Protein AF-A0A3P7KYY2-F1 (afdb_monomer_lite)

Secondary structure (DSSP, 8-state):
-----------------------------TTSTTSSTTTTTT--HHHIIIIIHHHHHHTT-S-HHHHHTTT-S---EEEEEEEE-TTS-EEEEEEEEETTTTEEEEEE-

Radius of gyration: 19.93 Å; chains: 1; bounding box: 47×39×44 Å

Structure (mmCIF, N/CA/C/O backbone):
data_AF-A0A3P7KYY2-F1
#
_entry.id   AF-A0A3P7KYY2-F1
#
loop_
_atom_site.group_PDB
_atom_site.id
_atom_site.type_symbol
_atom_site.label_atom_id
_atom_site.label_alt_id
_atom_site.label_comp_id
_atom_site.label_asym_id
_atom_site.label_entity_id
_atom_site.label_seq_id
_atom_site.pdbx_PDB_ins_code
_atom_site.Cartn_x
_atom_site.Cartn_y
_atom_site.Cartn_z
_atom_site.occupancy
_atom_site.B_iso_or_equiv
_atom_site.auth_seq_id
_atom_site.auth_comp_id
_atom_site.auth_asym_id
_atom_site.auth_atom_id
_atom_site.pdbx_PDB_model_num
ATOM 1 N N . MET A 1 1 ? 8.609 7.993 -1.428 1.00 60.06 1 MET A N 1
ATOM 2 C CA . MET A 1 1 ? 7.295 8.611 -1.709 1.00 60.06 1 MET A CA 1
ATOM 3 C C . MET A 1 1 ? 6.232 7.842 -0.930 1.00 60.06 1 MET A C 1
ATOM 5 O O . MET A 1 1 ? 5.624 6.936 -1.465 1.00 60.06 1 MET A O 1
ATOM 9 N N . CYS A 1 2 ? 6.066 8.190 0.342 1.00 64.19 2 CYS A N 1
ATOM 10 C CA . CYS A 1 2 ? 4.912 7.901 1.197 1.00 64.19 2 CYS A CA 1
ATOM 11 C C . CYS A 1 2 ? 4.796 9.191 2.020 1.00 64.19 2 CYS A C 1
ATOM 13 O O . CYS A 1 2 ? 5.775 9.569 2.667 1.00 64.19 2 CYS A O 1
ATOM 15 N N . ARG A 1 3 ? 3.731 9.984 1.865 1.00 56.34 3 ARG A N 1
ATOM 16 C CA . ARG A 1 3 ? 3.620 11.248 2.613 1.00 56.34 3 ARG A CA 1
ATOM 17 C C . ARG A 1 3 ? 3.079 10.909 4.000 1.00 56.34 3 ARG A C 1
ATOM 19 O O . ARG A 1 3 ? 1.904 10.595 4.124 1.00 56.34 3 ARG A O 1
ATOM 26 N N . ASN A 1 4 ? 3.934 10.969 5.018 1.00 47.09 4 ASN A N 1
ATOM 27 C CA . ASN A 1 4 ? 3.496 10.921 6.411 1.00 47.09 4 ASN A CA 1
ATOM 28 C C . ASN A 1 4 ? 2.976 12.308 6.789 1.00 47.09 4 ASN A C 1
ATOM 30 O O . ASN A 1 4 ? 3.752 13.260 6.878 1.00 47.09 4 ASN A O 1
ATOM 34 N N . GLU A 1 5 ? 1.670 12.442 6.994 1.00 45.69 5 GLU A N 1
ATOM 35 C CA . GLU A 1 5 ? 1.098 13.644 7.600 1.00 45.69 5 GLU A CA 1
ATOM 36 C C . GLU A 1 5 ? 1.282 13.576 9.124 1.00 45.69 5 GLU A C 1
ATOM 38 O O . GLU A 1 5 ? 0.360 13.261 9.870 1.00 45.69 5 GLU A O 1
ATOM 43 N N . THR A 1 6 ? 2.492 13.857 9.617 1.00 40.25 6 THR A N 1
ATOM 44 C CA . THR A 1 6 ? 2.686 14.203 11.033 1.00 40.25 6 THR A CA 1
ATOM 45 C C . THR A 1 6 ? 2.389 15.693 11.209 1.00 40.25 6 THR A C 1
ATOM 47 O O . THR A 1 6 ? 3.047 16.556 10.631 1.00 40.25 6 THR A O 1
ATOM 50 N N . THR A 1 7 ? 1.355 15.993 11.992 1.00 48.94 7 THR A N 1
ATOM 51 C CA . THR A 1 7 ? 0.768 17.320 12.230 1.00 48.94 7 THR A CA 1
ATOM 52 C C . THR A 1 7 ? 1.772 18.428 12.563 1.00 48.94 7 THR A C 1
ATOM 54 O O . THR A 1 7 ? 2.484 18.355 13.566 1.00 48.94 7 THR A O 1
ATOM 57 N N . LYS A 1 8 ? 1.685 19.542 11.826 1.00 31.56 8 LYS A N 1
ATOM 58 C CA . LYS A 1 8 ? 1.936 20.887 12.358 1.00 31.56 8 LYS A CA 1
ATOM 59 C C . LYS A 1 8 ? 0.850 21.824 11.827 1.00 31.56 8 LYS A C 1
ATOM 61 O O . LYS A 1 8 ? 0.803 22.109 10.636 1.00 31.56 8 LYS A O 1
ATOM 66 N N . SER A 1 9 ? -0.028 22.274 12.724 1.00 51.44 9 SER A N 1
ATOM 67 C CA . SER A 1 9 ? -0.894 23.432 12.491 1.00 51.44 9 SER A CA 1
ATOM 68 C C . SER A 1 9 ? -0.010 24.620 12.116 1.00 51.44 9 SER A C 1
ATOM 70 O O . SER A 1 9 ? 0.855 25.019 12.899 1.00 51.44 9 SER A O 1
ATOM 72 N N . SER A 1 10 ? -0.151 25.117 10.889 1.00 36.09 10 SER A N 1
ATOM 73 C CA . SER A 1 10 ? 0.455 26.353 10.392 1.00 36.09 10 SER A CA 1
ATOM 74 C C . SER A 1 10 ? -0.272 26.756 9.107 1.00 36.09 10 SER A C 1
ATOM 76 O O . SER A 1 10 ? 0.005 26.215 8.046 1.00 36.09 10 SER A O 1
ATOM 78 N N . ASN A 1 11 ? -1.212 27.687 9.270 1.00 36.00 11 ASN A N 1
ATOM 79 C CA . ASN A 1 11 ? -1.828 28.575 8.281 1.00 36.00 11 ASN A CA 1
ATOM 80 C C . ASN A 1 11 ? -2.224 27.967 6.927 1.00 36.00 11 ASN A C 1
ATOM 82 O O . ASN A 1 11 ? -1.415 27.858 6.005 1.00 36.00 11 ASN A O 1
ATOM 86 N N . ASP A 1 12 ? -3.526 27.700 6.805 1.00 38.66 12 ASP A N 1
ATOM 87 C CA . ASP A 1 12 ? -4.228 27.445 5.552 1.00 38.66 12 ASP A CA 1
ATOM 88 C C . ASP A 1 12 ? -3.850 28.477 4.483 1.00 38.66 12 ASP A C 1
ATOM 90 O O . ASP A 1 12 ? -4.264 29.636 4.513 1.00 38.66 12 ASP A O 1
ATOM 94 N N . THR A 1 13 ? -3.076 28.032 3.498 1.00 34.56 13 THR A N 1
ATOM 95 C CA . THR A 1 13 ? -3.134 28.600 2.155 1.00 34.56 13 THR A CA 1
ATOM 96 C C . THR A 1 13 ? -3.868 27.577 1.310 1.00 34.56 13 THR A C 1
ATOM 98 O O . THR A 1 13 ? -3.284 26.604 0.838 1.00 34.56 13 THR A O 1
ATOM 101 N N . SER A 1 14 ? -5.181 27.770 1.191 1.00 34.56 14 SER A N 1
ATOM 102 C CA . SER A 1 14 ? -6.039 27.019 0.285 1.00 34.56 14 SER A CA 1
ATOM 103 C C . SER A 1 14 ? -5.512 27.158 -1.139 1.00 34.56 14 SER A C 1
ATOM 105 O O . SER A 1 14 ? -5.730 28.178 -1.795 1.00 34.56 14 SER A O 1
ATOM 107 N N . THR A 1 15 ? -4.827 26.133 -1.638 1.00 34.09 15 THR A N 1
ATOM 108 C CA . THR A 1 15 ? -4.561 26.004 -3.069 1.00 34.09 15 THR A CA 1
ATOM 109 C C . THR A 1 15 ? -5.875 25.602 -3.731 1.00 34.09 15 THR A C 1
ATOM 111 O O . THR A 1 15 ? -6.251 24.431 -3.762 1.00 34.09 15 THR A O 1
ATOM 114 N N . SER A 1 16 ? -6.620 26.602 -4.193 1.00 32.88 16 SER A N 1
ATOM 115 C CA . SER A 1 16 ? -7.761 26.406 -5.078 1.00 32.88 16 SER A CA 1
ATOM 116 C C . SER A 1 16 ? -7.241 25.880 -6.415 1.00 32.88 16 SER A C 1
ATOM 118 O O . SER A 1 16 ? -6.485 26.550 -7.115 1.00 32.88 16 SER A O 1
ATOM 120 N N . TYR A 1 17 ? -7.612 24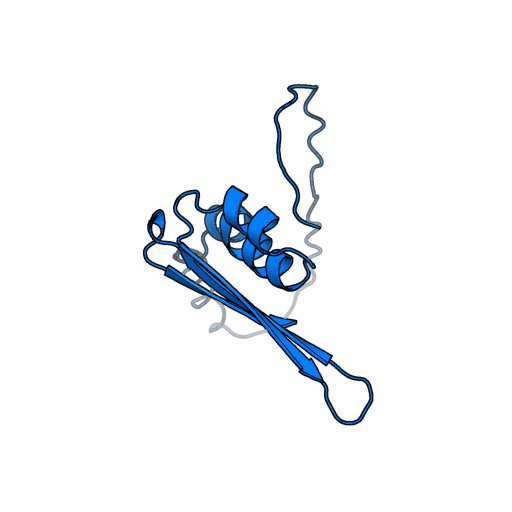.648 -6.757 1.00 35.88 17 TYR A N 1
ATOM 121 C CA . TYR A 1 17 ? -7.559 24.197 -8.141 1.00 35.88 17 TYR A CA 1
ATOM 122 C C . TYR A 1 17 ? -8.796 24.762 -8.837 1.00 35.88 17 TYR A C 1
ATOM 124 O O . TYR A 1 17 ? -9.922 24.380 -8.526 1.00 35.88 17 TYR A O 1
ATOM 132 N N . SER A 1 18 ? -8.573 25.733 -9.717 1.00 39.94 18 SER A N 1
ATOM 133 C CA . SER A 1 18 ? -9.600 26.290 -10.593 1.00 39.94 18 SER A CA 1
ATOM 134 C C . SER A 1 18 ? -9.739 25.391 -11.817 1.00 39.94 18 SER A C 1
ATOM 136 O O . SER A 1 18 ? -8.939 25.491 -12.748 1.00 39.94 18 SER A O 1
ATOM 138 N N . ASP A 1 19 ? -10.755 24.532 -11.830 1.00 35.97 19 ASP A N 1
ATOM 139 C CA . ASP A 1 19 ? -11.173 23.843 -13.049 1.00 35.97 19 ASP A CA 1
ATOM 140 C C . ASP A 1 19 ? -11.826 24.871 -13.979 1.00 35.97 19 ASP A C 1
ATOM 142 O O . ASP A 1 19 ? -12.896 25.416 -13.706 1.00 35.97 19 ASP A O 1
ATOM 146 N N . THR A 1 20 ? -11.137 25.195 -15.071 1.00 38.84 20 THR A N 1
ATOM 147 C CA . THR A 1 20 ? -11.672 26.047 -16.135 1.00 38.84 20 THR A CA 1
ATOM 148 C C . THR A 1 20 ? -12.382 25.152 -17.142 1.00 38.84 20 THR A C 1
ATOM 150 O O . THR A 1 20 ? -11.760 24.545 -18.009 1.00 38.84 20 THR A O 1
ATOM 153 N N . SER A 1 21 ? -13.703 25.051 -17.013 1.00 39.31 21 SER A N 1
ATOM 154 C CA . SER A 1 21 ? -14.570 24.449 -18.023 1.00 39.31 21 SER A CA 1
ATOM 155 C C . SER A 1 21 ? -14.790 25.447 -19.162 1.00 39.31 21 SER A C 1
ATOM 157 O O . SER A 1 21 ? -15.646 26.332 -19.071 1.00 39.31 21 SER A O 1
ATOM 159 N N . THR A 1 22 ? -14.015 25.324 -20.237 1.00 33.66 22 THR A N 1
ATOM 160 C CA . THR A 1 22 ? -14.290 26.030 -21.493 1.00 33.66 22 THR A CA 1
ATOM 161 C C . THR A 1 22 ? -15.286 25.205 -22.305 1.00 33.66 22 THR A C 1
ATOM 163 O O . THR A 1 22 ? -14.959 24.138 -22.816 1.00 33.66 22 THR A O 1
ATOM 166 N N . SER A 1 23 ? -16.519 25.703 -22.380 1.00 53.97 23 SER A N 1
ATOM 167 C CA . SER A 1 23 ? -17.586 25.204 -23.248 1.00 53.97 23 SER A CA 1
ATOM 168 C C . SER A 1 23 ? -17.376 25.688 -24.683 1.00 53.97 23 SER A C 1
ATOM 170 O O . SER A 1 23 ? -17.217 26.887 -24.917 1.00 53.97 23 SER A O 1
ATOM 172 N N . SER A 1 24 ? -17.451 24.768 -25.643 1.00 41.38 24 SER A N 1
ATOM 173 C CA . SER A 1 24 ? -17.914 25.070 -26.997 1.00 41.38 24 SER A CA 1
ATOM 174 C C . SER A 1 24 ? -18.684 23.866 -27.550 1.00 41.38 24 SER A C 1
ATOM 176 O O . SER A 1 24 ? -18.102 22.803 -27.758 1.00 41.38 24 SER A O 1
ATOM 178 N N . HIS A 1 25 ? -19.992 24.073 -27.737 1.00 37.47 25 HIS A N 1
ATOM 179 C CA . HIS A 1 25 ? -20.981 23.267 -28.472 1.00 37.47 25 HIS A CA 1
ATOM 180 C C . HIS A 1 25 ? -20.429 22.704 -29.812 1.00 37.47 25 HIS A C 1
ATOM 182 O O . HIS A 1 25 ? -19.543 23.316 -30.396 1.00 37.47 25 HIS A O 1
ATOM 188 N N . GLU A 1 26 ? -20.886 21.581 -30.391 1.00 46.56 26 GLU A N 1
ATOM 189 C CA . GLU A 1 26 ? -22.283 21.234 -30.700 1.00 46.56 26 GLU A CA 1
ATOM 190 C C . GLU A 1 26 ? -22.442 19.787 -31.266 1.00 46.56 26 GLU A C 1
ATOM 192 O O . GLU A 1 26 ? -21.512 19.239 -31.852 1.00 46.56 26 GLU A O 1
ATOM 197 N N . MET A 1 27 ? -23.683 19.273 -31.176 1.00 37.62 27 MET A N 1
ATOM 198 C CA . MET A 1 27 ? -24.370 18.210 -31.955 1.00 37.62 27 MET A CA 1
ATOM 199 C C . MET A 1 27 ? -24.364 16.708 -31.547 1.00 37.62 27 MET A C 1
ATOM 201 O O . MET A 1 27 ? -23.466 15.945 -31.876 1.00 37.62 27 MET A O 1
ATOM 205 N N . THR A 1 28 ? -25.543 16.309 -31.026 1.00 46.72 28 THR A N 1
ATOM 206 C CA . THR A 1 28 ? -26.288 15.024 -31.150 1.00 46.72 28 THR A CA 1
ATOM 207 C C . THR A 1 28 ? -25.648 13.778 -30.519 1.00 46.72 28 THR A C 1
ATOM 209 O O . THR A 1 28 ? -24.614 13.329 -30.984 1.00 46.72 28 THR A O 1
ATOM 212 N N . THR A 1 29 ? -26.224 13.144 -29.490 1.00 39.94 29 THR A N 1
ATOM 213 C CA . THR A 1 29 ? -27.527 12.445 -29.515 1.00 39.94 29 THR A CA 1
ATOM 214 C C . THR A 1 29 ? -28.244 12.431 -28.153 1.00 39.94 29 THR A C 1
ATOM 216 O O . THR A 1 29 ? -27.607 12.311 -27.114 1.00 39.94 29 THR A O 1
ATOM 219 N N . ASP A 1 30 ? -29.581 12.452 -28.175 1.00 50.88 30 ASP A N 1
ATOM 220 C CA . ASP A 1 30 ? -30.549 12.431 -27.047 1.00 50.88 30 ASP A CA 1
ATOM 221 C C . ASP A 1 30 ? -30.471 11.184 -26.119 1.00 50.88 30 ASP A C 1
ATOM 223 O O . ASP A 1 30 ? -31.341 10.935 -25.291 1.00 50.88 30 ASP A O 1
ATOM 227 N N . TYR A 1 31 ? -29.420 10.373 -26.258 1.00 51.38 31 TYR A N 1
ATOM 228 C CA . TYR A 1 31 ? -29.164 9.159 -25.478 1.00 51.38 31 TYR A CA 1
ATOM 229 C C . TYR A 1 31 ? -28.015 9.294 -24.466 1.00 51.38 31 TYR A C 1
ATOM 231 O O . TYR A 1 31 ? -27.915 8.454 -23.574 1.00 51.38 31 TYR A O 1
ATOM 239 N N . ASP A 1 32 ? -27.190 10.344 -24.541 1.00 50.97 32 ASP A N 1
ATOM 240 C CA . ASP A 1 32 ? -26.052 10.519 -23.620 1.00 50.97 32 ASP A CA 1
ATOM 241 C C . ASP A 1 32 ? -26.447 11.136 -22.267 1.00 50.97 32 ASP A C 1
ATOM 243 O O . ASP A 1 32 ? -25.699 11.049 -21.296 1.00 50.97 32 ASP A O 1
ATOM 247 N N . TYR A 1 33 ? -27.647 11.714 -22.153 1.00 47.09 33 TYR A N 1
ATOM 248 C CA . TYR A 1 33 ? -28.056 12.442 -20.946 1.00 47.09 33 TYR A CA 1
ATOM 249 C C . TYR A 1 33 ? -28.480 11.536 -19.772 1.00 47.09 33 TYR A C 1
ATOM 251 O O . TYR A 1 33 ? -28.463 11.963 -18.622 1.00 47.09 33 TYR A O 1
ATOM 259 N N . TYR A 1 34 ? -28.811 10.264 -20.018 1.00 48.94 34 TYR A N 1
ATOM 260 C CA . TYR A 1 34 ? -29.300 9.357 -18.967 1.00 48.94 34 TYR A CA 1
ATOM 261 C C . TYR A 1 34 ? -28.219 8.468 -18.321 1.00 48.94 34 TYR A C 1
ATOM 263 O O . TYR A 1 34 ? -28.541 7.689 -17.422 1.00 48.94 34 TYR A O 1
ATOM 271 N N . ILE A 1 35 ? -26.947 8.572 -18.735 1.00 53.34 35 ILE A N 1
ATOM 272 C CA . ILE A 1 35 ? -25.859 7.720 -18.208 1.00 53.34 35 ILE A CA 1
ATOM 273 C C . ILE A 1 35 ? -25.016 8.420 -17.119 1.00 53.34 35 ILE A C 1
ATOM 275 O O . ILE A 1 35 ? -24.401 7.734 -16.301 1.00 53.34 35 ILE A O 1
ATOM 279 N N . GLU A 1 36 ? -25.032 9.754 -17.002 1.00 55.69 36 GLU A N 1
ATOM 280 C CA . GLU A 1 36 ? -24.141 10.450 -16.051 1.00 55.69 36 GLU A CA 1
ATOM 281 C C . GLU A 1 36 ? -24.639 10.519 -14.594 1.00 55.69 36 GLU A C 1
ATOM 283 O O . GLU A 1 36 ? -23.820 10.461 -13.673 1.00 55.69 36 GLU A O 1
ATOM 288 N N . GLU A 1 37 ? -25.949 10.562 -14.321 1.00 54.84 37 GLU A N 1
ATOM 289 C CA . GLU A 1 37 ? -26.424 10.754 -12.933 1.00 54.84 37 GLU A CA 1
ATOM 290 C C . GLU A 1 37 ? -26.296 9.510 -12.033 1.00 54.84 37 GLU A C 1
ATOM 292 O O . GLU A 1 37 ? -26.253 9.625 -10.806 1.00 54.84 37 GLU A O 1
ATOM 297 N N . ASN A 1 38 ? -26.174 8.311 -12.611 1.00 53.56 38 ASN A N 1
ATOM 298 C CA . ASN A 1 38 ? -26.042 7.070 -11.833 1.00 53.56 38 ASN A CA 1
ATOM 299 C C . ASN A 1 38 ? -24.588 6.633 -11.595 1.00 53.56 38 ASN A C 1
ATOM 301 O O . ASN A 1 38 ? -24.342 5.803 -10.720 1.00 53.56 38 ASN A O 1
ATOM 305 N N . TYR A 1 39 ? -23.614 7.201 -12.316 1.00 56.00 39 TYR A N 1
ATOM 306 C CA . TYR A 1 39 ? -22.196 6.845 -12.162 1.00 56.00 39 TYR A CA 1
ATOM 307 C C . TYR A 1 39 ? -21.525 7.594 -10.997 1.00 56.00 39 TYR A C 1
ATOM 309 O O . TYR A 1 39 ? -20.674 7.045 -10.293 1.00 56.00 39 TYR A O 1
ATOM 317 N N . TYR A 1 40 ? -21.963 8.827 -10.721 1.00 54.75 40 TYR A N 1
ATOM 318 C CA . TYR A 1 40 ? -21.400 9.659 -9.651 1.00 54.75 40 TYR A CA 1
ATOM 319 C C . TYR A 1 40 ? -21.779 9.207 -8.232 1.00 54.75 40 TYR A C 1
ATOM 321 O O . TYR A 1 40 ? -21.083 9.545 -7.277 1.00 54.75 40 TYR A O 1
ATOM 329 N N . ASN A 1 41 ? -22.840 8.408 -8.073 1.00 61.59 41 ASN A N 1
ATOM 330 C CA . ASN A 1 41 ? -23.320 7.966 -6.757 1.00 61.59 41 ASN A CA 1
ATOM 331 C C . ASN A 1 41 ? -22.456 6.867 -6.106 1.00 61.59 41 ASN A C 1
ATOM 333 O O . ASN A 1 41 ? -22.619 6.575 -4.923 1.00 61.59 41 ASN A O 1
ATOM 337 N N . TYR A 1 42 ? -21.522 6.264 -6.850 1.00 78.88 42 TYR A N 1
ATOM 338 C CA . TYR A 1 42 ? -20.649 5.197 -6.342 1.00 78.88 42 TYR A CA 1
ATOM 339 C C . TYR A 1 42 ? -19.186 5.633 -6.152 1.00 78.88 42 TYR A C 1
ATOM 341 O O . TYR A 1 42 ? -18.412 4.962 -5.465 1.00 78.88 42 TYR A O 1
ATOM 349 N N . TYR A 1 43 ? -18.784 6.776 -6.714 1.00 85.94 43 TYR A N 1
ATOM 350 C CA . TYR A 1 43 ? -17.429 7.288 -6.545 1.00 85.94 43 TYR A CA 1
ATOM 351 C C . TYR A 1 43 ? -17.273 7.996 -5.192 1.00 85.94 43 TYR A C 1
ATOM 353 O O . TYR A 1 43 ? -17.852 9.052 -4.948 1.00 85.94 43 TYR A O 1
ATOM 361 N N . ASN A 1 44 ? -16.436 7.441 -4.311 1.00 90.56 44 ASN A N 1
ATOM 362 C CA . ASN A 1 44 ? -16.096 8.066 -3.035 1.00 90.56 44 ASN A CA 1
ATOM 363 C C . ASN A 1 44 ? -14.707 8.737 -3.114 1.00 90.56 44 ASN A C 1
ATOM 365 O O . ASN A 1 44 ? -13.688 8.056 -2.936 1.00 90.56 44 ASN A O 1
ATOM 369 N N . PRO A 1 45 ? -14.622 10.067 -3.331 1.00 89.94 45 PRO A N 1
ATOM 370 C CA . PRO A 1 45 ? -13.340 10.763 -3.473 1.00 89.94 45 PRO A CA 1
ATOM 371 C C . PRO A 1 45 ? -12.471 10.672 -2.216 1.00 89.94 45 PRO A C 1
ATOM 373 O O . PRO A 1 45 ? -11.243 10.658 -2.309 1.00 89.94 45 P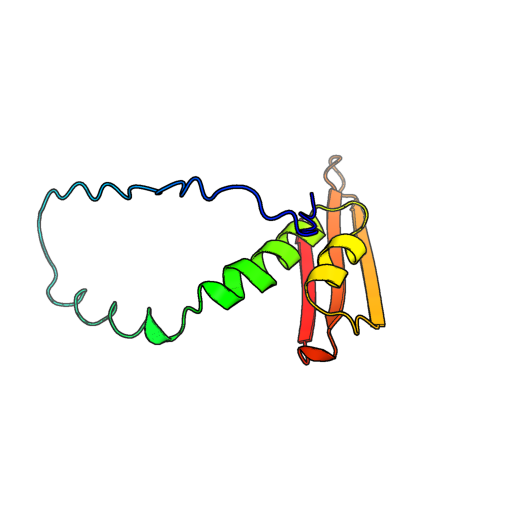RO A O 1
ATOM 376 N N . THR A 1 46 ? -13.086 10.596 -1.035 1.00 91.81 46 THR A N 1
ATOM 377 C CA . THR A 1 46 ? -12.374 10.484 0.243 1.00 91.81 46 THR A CA 1
ATOM 378 C C . THR A 1 46 ? -11.689 9.129 0.367 1.00 91.81 46 THR A C 1
ATOM 380 O O . THR A 1 46 ? -10.516 9.072 0.734 1.00 91.81 46 THR A O 1
ATOM 383 N N . PHE A 1 47 ? -12.386 8.048 0.012 1.00 91.50 47 PHE A N 1
ATOM 384 C CA . PHE A 1 47 ? -11.810 6.706 -0.032 1.00 91.50 47 PHE A CA 1
ATOM 385 C C . PHE A 1 47 ? -10.653 6.633 -1.031 1.00 91.50 47 PHE A C 1
ATOM 387 O O . PHE A 1 47 ? -9.574 6.152 -0.695 1.00 91.50 47 PHE A O 1
ATOM 394 N N . VAL A 1 48 ? -10.831 7.181 -2.235 1.00 92.88 48 VAL A N 1
ATOM 395 C CA . VAL A 1 48 ? -9.783 7.153 -3.262 1.00 92.88 48 VAL A CA 1
ATOM 396 C C . VAL A 1 48 ? -8.534 7.910 -2.808 1.00 92.88 48 VAL A C 1
ATOM 398 O O . VAL A 1 48 ? -7.433 7.362 -2.851 1.00 92.88 48 VAL A O 1
ATOM 401 N N . ARG A 1 49 ? -8.699 9.135 -2.294 1.00 91.88 49 ARG A N 1
ATOM 402 C CA . ARG A 1 49 ? -7.574 9.985 -1.876 1.00 91.88 49 ARG A CA 1
ATOM 403 C C . ARG A 1 49 ? -6.841 9.464 -0.646 1.00 91.88 49 ARG A C 1
ATOM 405 O O . ARG A 1 49 ? -5.625 9.600 -0.581 1.00 91.88 49 ARG A O 1
ATOM 412 N N . ARG A 1 50 ? -7.563 8.899 0.326 1.00 90.75 50 ARG A N 1
ATOM 413 C CA . ARG A 1 50 ? -6.968 8.450 1.595 1.00 90.75 50 ARG A CA 1
ATOM 414 C C . ARG A 1 50 ? -6.501 7.001 1.568 1.00 90.75 50 ARG A C 1
ATOM 416 O O . ARG A 1 50 ? -5.622 6.654 2.344 1.00 90.75 50 ARG A O 1
ATOM 423 N N . ILE A 1 51 ? -7.087 6.162 0.714 1.00 92.00 51 ILE A N 1
ATOM 424 C CA . ILE A 1 51 ? -6.839 4.715 0.709 1.00 92.00 51 ILE A CA 1
ATOM 425 C C . ILE A 1 51 ? -6.182 4.286 -0.603 1.00 92.00 51 ILE A C 1
ATOM 427 O O . ILE A 1 51 ? -5.051 3.811 -0.597 1.00 92.00 51 ILE A O 1
ATOM 431 N N . MET A 1 52 ? -6.849 4.486 -1.743 1.00 92.62 52 MET A N 1
ATOM 432 C CA . MET A 1 52 ? -6.380 3.922 -3.018 1.00 92.62 52 MET A CA 1
ATOM 433 C C . MET A 1 52 ? -5.106 4.585 -3.542 1.00 92.62 52 MET A C 1
ATOM 435 O O . MET A 1 52 ? -4.206 3.885 -4.007 1.00 92.62 52 MET A O 1
ATOM 439 N N . PHE A 1 53 ? -4.986 5.912 -3.444 1.00 92.88 53 PHE A N 1
ATOM 440 C CA . PHE A 1 53 ? -3.776 6.607 -3.890 1.00 92.88 53 PHE A CA 1
ATOM 441 C C . PHE A 1 53 ? -2.544 6.240 -3.051 1.00 92.88 53 PHE A C 1
ATOM 443 O O . PHE A 1 53 ? -1.528 5.893 -3.655 1.00 92.88 53 PHE A O 1
ATOM 450 N N . PRO A 1 54 ? -2.595 6.225 -1.704 1.00 93.56 54 PRO A N 1
ATOM 451 C CA . PRO A 1 54 ? -1.457 5.769 -0.911 1.00 93.56 54 PRO A CA 1
ATOM 452 C C . PRO A 1 54 ? -1.087 4.297 -1.146 1.00 93.56 54 PRO A C 1
ATOM 454 O O . PRO A 1 54 ? 0.099 3.998 -1.255 1.00 93.56 54 PRO A O 1
ATOM 457 N N . LEU A 1 55 ? -2.063 3.390 -1.309 1.00 94.31 55 LEU A N 1
ATOM 458 C CA . LEU A 1 55 ? -1.783 1.990 -1.674 1.00 94.31 55 LEU A CA 1
ATOM 459 C C . LEU A 1 55 ? -1.114 1.879 -3.053 1.00 94.31 55 LEU A C 1
ATOM 461 O O . LEU A 1 55 ? -0.133 1.161 -3.220 1.00 94.31 55 LEU A O 1
ATOM 465 N N . SER A 1 56 ? -1.581 2.648 -4.036 1.00 94.62 56 SER A N 1
ATOM 466 C CA . SER A 1 56 ? -0.960 2.677 -5.367 1.00 94.62 56 SER A CA 1
ATOM 467 C C . SER A 1 56 ? 0.473 3.219 -5.301 1.00 94.62 56 SER A C 1
ATOM 469 O O . SER A 1 56 ? 1.391 2.645 -5.883 1.00 94.62 56 SER A O 1
ATOM 471 N N . ALA A 1 57 ? 0.702 4.287 -4.529 1.00 92.81 57 ALA A N 1
ATOM 472 C CA . ALA A 1 57 ? 2.036 4.842 -4.309 1.00 92.81 57 ALA A CA 1
ATOM 473 C C . ALA A 1 57 ? 2.970 3.863 -3.575 1.00 92.81 57 ALA A C 1
ATOM 475 O O . ALA A 1 57 ? 4.172 3.847 -3.851 1.00 92.81 57 ALA A O 1
ATOM 476 N N . ALA A 1 58 ? 2.431 3.014 -2.692 1.00 94.50 58 ALA A N 1
ATOM 477 C CA . ALA A 1 58 ? 3.197 2.002 -1.972 1.00 94.50 58 ALA A CA 1
ATOM 478 C C . ALA A 1 58 ? 3.894 1.015 -2.921 1.00 94.50 58 ALA A C 1
ATOM 480 O O . ALA A 1 58 ? 5.034 0.643 -2.654 1.00 94.50 58 ALA A O 1
ATOM 481 N N . ALA A 1 59 ? 3.292 0.687 -4.073 1.00 94.69 59 ALA A N 1
ATOM 482 C CA . ALA A 1 59 ? 3.926 -0.156 -5.095 1.00 94.69 59 ALA A CA 1
ATOM 483 C C . ALA A 1 59 ? 5.219 0.457 -5.659 1.00 94.69 59 ALA A C 1
ATOM 485 O O . ALA A 1 5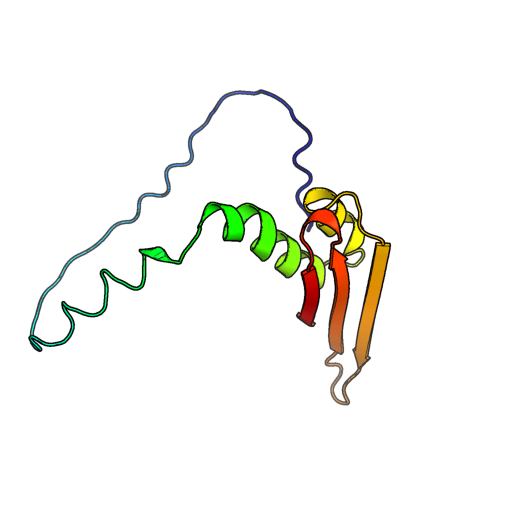9 ? 6.107 -0.266 -6.107 1.00 94.69 59 ALA A O 1
ATOM 486 N N . HIS A 1 60 ? 5.363 1.785 -5.588 1.00 92.62 60 HIS A N 1
ATOM 487 C CA . HI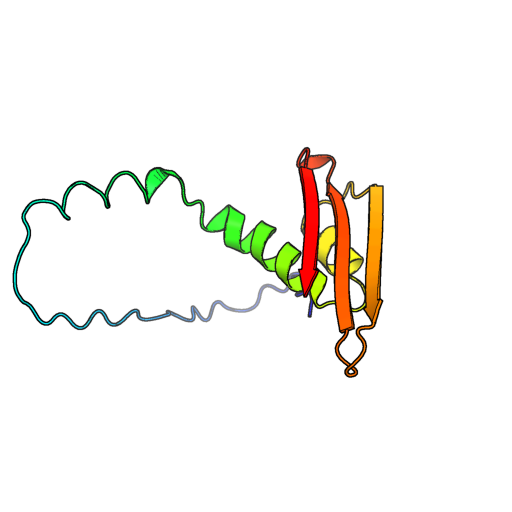S A 1 60 ? 6.570 2.499 -5.995 1.00 92.62 60 HIS A CA 1
ATOM 488 C C . HIS A 1 60 ? 7.598 2.705 -4.877 1.00 92.62 60 HIS A C 1
ATOM 490 O O . HIS A 1 60 ? 8.718 3.154 -5.149 1.00 92.62 60 HIS A O 1
ATOM 496 N N . SER A 1 61 ? 7.269 2.362 -3.634 1.00 91.19 61 SER A N 1
ATOM 497 C CA . SER A 1 61 ? 8.198 2.474 -2.514 1.00 91.19 61 SER A CA 1
ATOM 498 C C . SER A 1 61 ? 9.203 1.318 -2.503 1.00 91.19 61 SER A C 1
ATOM 500 O O . SER A 1 61 ? 8.888 0.192 -2.879 1.00 91.19 61 SER A O 1
ATOM 502 N N . SER A 1 62 ? 10.427 1.578 -2.039 1.00 89.81 62 SER A N 1
ATOM 503 C CA . SER A 1 62 ? 11.355 0.511 -1.635 1.00 89.81 62 SER A CA 1
ATOM 504 C C . SER A 1 62 ? 10.899 -0.177 -0.344 1.00 89.81 62 SER A C 1
ATOM 506 O O . SER A 1 62 ? 11.257 -1.327 -0.109 1.00 89.81 62 SER A O 1
ATOM 508 N N . ASN A 1 63 ? 10.095 0.522 0.464 1.00 90.56 63 ASN A N 1
ATOM 509 C CA . ASN A 1 63 ? 9.470 0.018 1.678 1.00 90.56 63 ASN A CA 1
ATOM 510 C C . ASN A 1 63 ? 7.958 0.337 1.672 1.00 90.56 63 ASN A C 1
ATOM 512 O O . ASN A 1 63 ? 7.559 1.425 2.099 1.00 90.56 63 ASN A O 1
ATOM 516 N N . PRO A 1 64 ? 7.101 -0.543 1.122 1.00 91.88 64 PRO A N 1
ATOM 517 C CA . PRO A 1 64 ? 5.650 -0.323 1.066 1.00 91.88 64 PRO A CA 1
ATOM 518 C C . PRO A 1 64 ? 4.976 -0.273 2.445 1.00 91.88 64 PRO A C 1
ATOM 520 O O . PRO A 1 64 ? 3.918 0.338 2.585 1.00 91.88 64 PRO A O 1
ATOM 523 N N . GLU A 1 65 ? 5.598 -0.863 3.468 1.00 90.12 65 GLU A N 1
ATOM 524 C CA . GLU A 1 65 ? 5.108 -0.868 4.852 1.00 90.12 65 GLU A CA 1
ATOM 525 C C . GLU A 1 65 ? 4.942 0.542 5.420 1.00 90.12 65 GLU A C 1
ATOM 527 O O . GLU A 1 65 ? 3.920 0.834 6.039 1.00 90.12 65 GLU A O 1
ATOM 532 N N . ASP A 1 66 ? 5.872 1.452 5.119 1.00 88.75 66 ASP A N 1
ATOM 533 C CA . ASP A 1 66 ? 5.784 2.845 5.568 1.00 88.75 66 ASP A CA 1
ATOM 534 C C . ASP A 1 66 ? 4.532 3.549 5.021 1.00 88.75 66 ASP A C 1
ATOM 536 O O . ASP A 1 66 ? 3.935 4.376 5.704 1.00 88.75 66 ASP A O 1
ATOM 540 N N . CYS A 1 67 ? 4.106 3.205 3.801 1.00 89.06 67 CYS A N 1
ATOM 541 C CA . CYS A 1 67 ? 2.866 3.712 3.216 1.00 89.06 67 CYS A CA 1
ATOM 542 C C . CYS A 1 67 ? 1.639 3.056 3.870 1.00 89.06 67 CYS A C 1
ATOM 544 O O . CYS A 1 67 ? 0.684 3.746 4.222 1.00 89.06 67 CYS A O 1
ATOM 546 N N . ILE A 1 68 ? 1.651 1.730 4.031 1.00 90.94 68 ILE A N 1
ATOM 547 C CA . ILE A 1 68 ? 0.491 0.959 4.506 1.00 90.94 68 ILE A CA 1
ATOM 548 C C . ILE A 1 68 ? 0.138 1.302 5.956 1.00 90.94 68 ILE A C 1
ATOM 550 O O . ILE A 1 68 ? -1.044 1.450 6.257 1.00 90.94 68 ILE A O 1
ATOM 554 N N . LYS A 1 69 ? 1.139 1.556 6.806 1.00 89.69 69 LYS A N 1
ATOM 555 C CA . LYS A 1 69 ? 0.957 1.981 8.206 1.00 89.69 69 LYS A CA 1
ATOM 556 C C . LYS A 1 69 ? 0.162 3.271 8.382 1.00 89.69 69 LYS A C 1
ATOM 558 O O . LYS A 1 69 ? -0.355 3.533 9.464 1.00 89.69 69 LYS A O 1
ATOM 563 N N . THR A 1 70 ? 0.077 4.100 7.340 1.00 88.69 70 THR A N 1
ATOM 564 C CA . THR A 1 70 ? -0.752 5.318 7.352 1.00 88.69 70 THR A CA 1
ATOM 565 C C . THR A 1 70 ? -2.232 5.037 7.060 1.00 88.69 70 THR A C 1
ATOM 567 O O . THR A 1 70 ? -3.069 5.924 7.210 1.00 88.69 70 THR A O 1
ATOM 570 N N . ILE A 1 71 ? -2.558 3.812 6.634 1.00 90.81 71 ILE A N 1
ATOM 571 C CA . ILE A 1 71 ? -3.856 3.409 6.079 1.00 90.81 71 ILE A CA 1
ATOM 572 C C . ILE A 1 71 ? -4.552 2.382 6.975 1.00 90.81 71 ILE A C 1
ATOM 574 O O . ILE A 1 71 ? -5.768 2.459 7.152 1.00 90.81 71 ILE A O 1
ATOM 578 N N . ASP A 1 72 ? -3.813 1.404 7.484 1.00 90.25 72 ASP A N 1
ATOM 579 C CA . ASP A 1 72 ? -4.280 0.339 8.375 1.00 90.25 72 ASP A CA 1
ATOM 580 C C . ASP A 1 72 ? -3.160 0.106 9.392 1.00 90.25 72 ASP A C 1
ATOM 582 O O . ASP A 1 72 ? -2.003 -0.007 8.991 1.00 90.25 72 ASP A O 1
ATOM 586 N N . HIS A 1 73 ? -3.492 0.125 10.683 1.00 86.50 73 HIS A N 1
ATOM 587 C CA . HIS A 1 73 ? -2.519 -0.067 11.769 1.00 86.50 73 HIS A CA 1
ATOM 588 C C . HIS A 1 73 ? -2.442 -1.524 12.241 1.00 86.50 73 HIS A C 1
ATOM 590 O O . HIS A 1 73 ? -1.648 -1.861 13.123 1.00 86.50 73 HIS A O 1
ATOM 596 N N . GLY A 1 74 ? -3.321 -2.374 11.710 1.00 79.81 74 GLY A N 1
ATOM 597 C CA . GLY A 1 74 ? -3.387 -3.793 11.993 1.00 79.81 74 GLY A CA 1
ATOM 598 C C . GLY A 1 74 ? -2.720 -4.632 10.912 1.00 79.81 74 GLY A C 1
ATOM 599 O O . GLY A 1 74 ? -3.052 -5.814 10.814 1.00 79.81 74 GLY A O 1
ATOM 600 N N . GLU A 1 75 ? -1.838 -4.069 10.080 1.00 72.69 75 GLU A N 1
ATOM 601 C CA . GLU A 1 75 ? -1.219 -4.792 8.976 1.00 72.69 75 GLU A CA 1
ATOM 602 C C . GLU A 1 75 ? -0.446 -6.014 9.489 1.00 72.69 75 GLU A C 1
ATOM 604 O O . GLU A 1 75 ? 0.379 -5.934 10.398 1.00 72.69 75 GLU A O 1
ATOM 609 N N . LYS A 1 76 ? -0.755 -7.191 8.937 1.00 77.12 76 LYS A N 1
ATOM 610 C CA . LYS A 1 76 ? -0.196 -8.461 9.441 1.00 77.12 76 LYS A CA 1
ATOM 611 C C . LYS A 1 76 ? 0.891 -9.037 8.560 1.00 77.12 76 LYS A C 1
ATOM 613 O O . LYS A 1 76 ? 1.763 -9.749 9.047 1.00 77.12 76 LYS A O 1
ATOM 618 N N . GLU A 1 77 ? 0.810 -8.781 7.261 1.00 87.62 77 GLU A N 1
ATOM 619 C CA . GLU A 1 77 ? 1.691 -9.412 6.292 1.00 87.62 77 GLU A CA 1
ATOM 620 C C . GLU A 1 77 ? 1.842 -8.515 5.072 1.00 87.62 77 GLU A C 1
ATOM 622 O O . GLU A 1 77 ? 0.852 -8.189 4.415 1.00 87.62 77 GLU A O 1
ATOM 627 N N . ILE A 1 78 ? 3.087 -8.133 4.779 1.00 91.25 78 ILE A N 1
ATOM 628 C CA . ILE A 1 78 ? 3.469 -7.393 3.580 1.00 91.25 78 ILE A CA 1
ATOM 629 C C . ILE A 1 78 ? 4.585 -8.170 2.894 1.00 91.25 78 ILE A C 1
ATOM 631 O O . ILE A 1 78 ? 5.579 -8.537 3.521 1.00 91.25 78 ILE A O 1
ATOM 635 N N . LYS A 1 79 ? 4.419 -8.439 1.600 1.00 93.00 79 LYS A N 1
ATOM 636 C CA . LYS A 1 79 ? 5.410 -9.152 0.789 1.00 93.00 79 LYS A CA 1
ATOM 637 C C . LYS A 1 79 ? 5.679 -8.385 -0.487 1.00 93.00 79 LYS A C 1
ATOM 639 O O . LYS A 1 79 ? 4.747 -8.099 -1.227 1.00 93.00 79 LYS A O 1
ATOM 644 N N . ASN A 1 80 ? 6.950 -8.115 -0.755 1.00 92.38 80 ASN A N 1
ATOM 645 C CA . ASN A 1 80 ? 7.393 -7.490 -1.996 1.00 92.38 80 ASN A CA 1
ATOM 646 C C . ASN A 1 80 ? 7.794 -8.566 -3.001 1.00 92.38 80 ASN A C 1
ATOM 648 O O . ASN A 1 80 ? 8.389 -9.581 -2.635 1.00 92.38 80 ASN A O 1
ATOM 652 N N . VAL A 1 81 ? 7.498 -8.324 -4.272 1.00 90.69 81 VAL A N 1
ATOM 653 C CA . VAL A 1 81 ? 7.861 -9.205 -5.379 1.00 90.69 81 VAL A CA 1
ATOM 654 C C . VAL A 1 81 ? 8.515 -8.364 -6.462 1.00 90.69 81 VAL A C 1
ATOM 656 O O . VAL A 1 81 ? 7.967 -7.346 -6.868 1.00 90.69 81 VAL A O 1
ATOM 659 N N . THR A 1 82 ? 9.666 -8.811 -6.955 1.00 90.69 82 THR A N 1
ATOM 660 C CA . THR A 1 82 ? 10.315 -8.242 -8.139 1.00 90.69 82 THR A CA 1
ATOM 661 C C . THR A 1 82 ? 10.640 -9.373 -9.098 1.00 90.69 82 THR A C 1
ATOM 663 O O . THR A 1 82 ? 11.253 -10.368 -8.713 1.00 90.69 82 THR A O 1
ATOM 666 N N . VAL A 1 83 ? 10.232 -9.211 -10.350 1.00 89.44 83 VAL A N 1
ATOM 667 C CA . VAL A 1 83 ? 10.499 -10.130 -11.451 1.00 89.44 83 VAL A CA 1
ATOM 668 C C . VAL A 1 83 ? 11.330 -9.389 -12.490 1.00 89.44 83 VAL A C 1
ATOM 670 O O . VAL A 1 83 ? 10.951 -8.312 -12.947 1.00 89.44 83 VAL A O 1
ATOM 673 N N . TYR A 1 84 ? 12.465 -9.970 -12.868 1.00 88.25 84 TYR A N 1
ATOM 674 C CA . TYR A 1 84 ? 13.345 -9.418 -13.895 1.00 88.25 84 TYR A CA 1
ATOM 675 C C . TYR A 1 84 ? 13.016 -10.043 -15.253 1.00 88.25 84 TYR A C 1
ATOM 677 O O . TYR A 1 84 ? 12.980 -11.267 -15.399 1.00 88.25 84 TYR A O 1
ATOM 685 N N . GLY A 1 85 ? 12.739 -9.193 -16.240 1.00 84.38 85 GLY A N 1
ATOM 686 C CA . GLY A 1 85 ? 12.516 -9.575 -17.628 1.00 84.38 85 GLY A CA 1
ATOM 687 C C . GLY A 1 85 ? 13.823 -9.726 -18.411 1.00 84.38 85 GLY A C 1
ATOM 688 O O . GLY A 1 85 ? 14.910 -9.437 -17.923 1.00 84.38 85 GLY A O 1
ATOM 689 N N . LYS A 1 86 ? 13.716 -10.166 -19.670 1.00 82.88 86 LYS A N 1
ATOM 690 C CA . LYS A 1 86 ? 14.873 -10.423 -20.553 1.00 82.88 86 LYS A CA 1
ATOM 691 C C . LYS A 1 86 ? 15.547 -9.164 -21.131 1.00 82.88 86 LYS A C 1
ATOM 693 O O . LYS A 1 86 ? 16.565 -9.306 -21.794 1.00 82.88 86 LYS A O 1
ATOM 698 N N . LEU A 1 87 ? 14.969 -7.974 -20.946 1.00 81.88 87 LEU A N 1
ATOM 699 C CA . LEU A 1 87 ? 15.374 -6.719 -21.609 1.00 81.88 87 LEU A CA 1
ATOM 700 C C . LEU A 1 87 ? 15.748 -5.605 -20.612 1.00 81.88 87 LEU A C 1
ATOM 702 O O . LEU A 1 87 ? 15.492 -4.442 -20.881 1.00 81.88 87 LEU A O 1
ATOM 706 N N . ASP A 1 88 ? 16.273 -5.952 -19.435 1.00 76.25 88 ASP A N 1
ATOM 707 C CA . ASP A 1 88 ? 16.527 -5.023 -18.310 1.00 76.25 88 ASP A CA 1
ATOM 708 C C . ASP A 1 88 ? 15.269 -4.347 -17.724 1.00 76.25 88 ASP A C 1
ATOM 710 O O . ASP A 1 88 ? 15.337 -3.532 -16.804 1.00 76.25 88 ASP A O 1
ATOM 714 N N . ASN A 1 89 ? 14.089 -4.754 -18.188 1.00 83.25 89 ASN A N 1
ATOM 715 C CA . ASN A 1 89 ? 12.812 -4.395 -17.588 1.00 83.25 89 ASN A CA 1
ATOM 716 C C . ASN A 1 89 ? 12.653 -5.181 -16.282 1.00 83.25 89 ASN A C 1
ATOM 718 O O . ASN A 1 89 ? 12.831 -6.402 -16.269 1.00 83.25 89 ASN A O 1
ATOM 722 N N . SER A 1 90 ? 12.234 -4.524 -15.206 1.00 89.19 90 SER A N 1
ATOM 723 C CA . SER A 1 90 ? 11.725 -5.220 -14.022 1.00 89.19 90 SER A CA 1
ATOM 724 C C . SER A 1 90 ? 10.258 -4.876 -13.823 1.00 89.19 90 SER A C 1
ATOM 726 O O . SER A 1 90 ? 9.845 -3.743 -14.052 1.00 89.19 90 SER A O 1
ATOM 728 N N . SER A 1 91 ? 9.478 -5.871 -13.422 1.00 90.44 91 SER A N 1
ATOM 729 C CA . SER A 1 91 ? 8.127 -5.686 -12.905 1.00 90.44 91 SER A CA 1
ATOM 730 C C . SER A 1 91 ? 8.193 -5.934 -11.415 1.00 90.44 91 SER A C 1
ATOM 732 O O . SER A 1 91 ? 8.776 -6.929 -10.976 1.00 90.44 91 SER A O 1
ATOM 734 N N . SER A 1 92 ? 7.631 -5.036 -10.620 1.00 93.19 92 SER A N 1
ATOM 735 C CA . SER A 1 92 ? 7.620 -5.223 -9.174 1.00 93.19 92 SER A CA 1
ATOM 736 C C . SER A 1 92 ? 6.262 -4.911 -8.589 1.00 93.19 92 SER A C 1
ATOM 738 O O . SER A 1 92 ? 5.393 -4.332 -9.228 1.00 93.19 92 SER A O 1
ATOM 740 N N . GLY A 1 93 ? 6.051 -5.355 -7.367 1.00 94.50 93 GLY A N 1
ATOM 741 C CA . GLY A 1 93 ? 4.788 -5.188 -6.696 1.00 94.50 93 GLY A CA 1
ATOM 742 C C . GLY A 1 93 ? 4.874 -5.613 -5.251 1.00 94.50 93 GLY A C 1
ATOM 743 O O . GLY A 1 93 ? 5.934 -5.994 -4.745 1.00 94.50 93 GLY A O 1
ATOM 744 N N . TYR A 1 94 ? 3.731 -5.553 -4.592 1.00 95.56 94 TYR A N 1
ATOM 745 C CA . TYR A 1 94 ? 3.594 -6.016 -3.230 1.00 95.56 94 TYR A CA 1
ATOM 746 C C . TYR A 1 94 ? 2.203 -6.591 -2.990 1.00 95.56 94 TYR A C 1
ATOM 748 O O . TYR A 1 94 ? 1.238 -6.262 -3.683 1.00 95.56 94 TYR A O 1
ATOM 756 N N . THR A 1 95 ? 2.103 -7.427 -1.967 1.00 96.19 95 THR A N 1
ATOM 757 C CA . THR A 1 95 ? 0.833 -7.860 -1.393 1.00 96.19 95 THR A CA 1
ATOM 758 C C . THR A 1 95 ? 0.755 -7.411 0.053 1.00 96.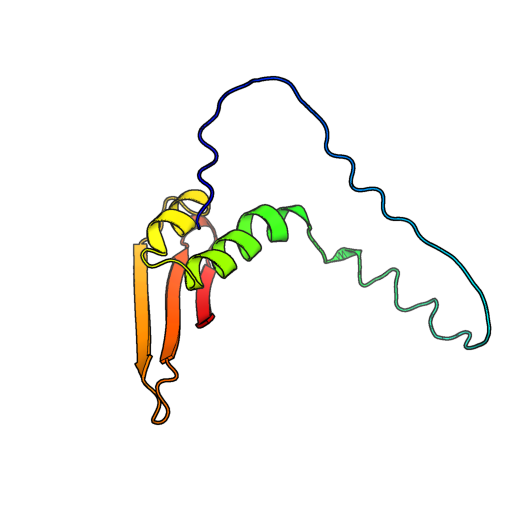19 95 THR A C 1
ATOM 760 O O . THR A 1 95 ? 1.764 -7.496 0.755 1.00 96.19 95 THR A O 1
ATOM 763 N N . ALA A 1 96 ? -0.422 -6.993 0.511 1.00 95.56 96 ALA A N 1
ATOM 764 C CA . ALA A 1 96 ? -0.666 -6.669 1.911 1.00 95.56 96 ALA A CA 1
ATOM 765 C C . ALA A 1 96 ? -2.018 -7.201 2.394 1.00 95.56 96 ALA A C 1
ATOM 767 O O . ALA A 1 96 ? -3.006 -7.148 1.660 1.00 95.56 96 ALA A O 1
ATOM 768 N N . VAL A 1 97 ? -2.070 -7.669 3.639 1.00 95.44 97 VAL A N 1
ATOM 769 C CA . VAL A 1 97 ? -3.322 -8.003 4.335 1.00 95.44 97 VAL A CA 1
ATOM 770 C C . VAL A 1 97 ? -3.672 -6.860 5.283 1.00 95.44 97 VAL A C 1
ATOM 772 O O . VAL A 1 97 ? -2.868 -6.536 6.156 1.00 95.44 97 VAL A O 1
ATOM 775 N N . LEU A 1 98 ? -4.864 -6.278 5.107 1.00 94.31 98 LEU A N 1
ATOM 776 C CA . LEU A 1 98 ? -5.389 -5.123 5.846 1.00 94.31 98 LEU A CA 1
ATOM 777 C C . LEU A 1 98 ? -6.618 -5.547 6.678 1.00 94.31 98 LEU A C 1
ATOM 779 O O . LEU A 1 98 ? -7.746 -5.528 6.165 1.00 94.31 98 LEU A O 1
ATOM 783 N N . PRO A 1 99 ? -6.438 -6.021 7.926 1.00 93.00 99 PRO A N 1
ATOM 784 C CA . PRO A 1 99 ? -7.518 -6.613 8.709 1.00 93.00 99 PRO A CA 1
ATOM 785 C C . PRO A 1 99 ? -8.586 -5.613 9.143 1.00 93.00 99 PRO A C 1
ATOM 787 O O . PRO A 1 99 ? -9.760 -5.977 9.136 1.00 93.00 99 PRO A O 1
ATOM 790 N N . GLU A 1 100 ? -8.220 -4.369 9.476 1.00 92.06 100 GLU A N 1
ATOM 791 C CA . GLU A 1 100 ? -9.195 -3.338 9.876 1.00 92.06 100 GLU A CA 1
ATOM 792 C C . GLU A 1 100 ? -10.129 -2.977 8.717 1.00 92.06 100 GLU A C 1
ATOM 794 O O . GLU A 1 100 ? -11.263 -2.539 8.917 1.00 92.06 100 GLU A O 1
ATOM 799 N N . ARG A 1 101 ? -9.659 -3.208 7.487 1.00 91.12 101 ARG A N 1
ATOM 800 C CA . ARG A 1 101 ? -10.395 -2.960 6.245 1.00 91.12 101 ARG A CA 1
ATOM 801 C C . ARG A 1 101 ? -10.991 -4.213 5.624 1.00 91.12 101 ARG A C 1
ATOM 803 O O . ARG A 1 101 ? -11.623 -4.110 4.574 1.00 91.12 101 ARG A O 1
ATOM 810 N N . THR A 1 102 ? -10.794 -5.385 6.232 1.00 93.44 102 THR A N 1
ATOM 811 C CA . THR A 1 102 ? -11.218 -6.682 5.675 1.00 93.44 102 THR A CA 1
ATOM 812 C C . THR A 1 102 ? -10.794 -6.857 4.210 1.00 93.44 102 THR A C 1
ATOM 814 O O . THR A 1 102 ? -11.573 -7.308 3.373 1.00 93.44 102 THR A O 1
ATOM 817 N N . ALA A 1 103 ? -9.565 -6.447 3.882 1.00 93.19 103 ALA A N 1
ATOM 818 C CA . ALA A 1 103 ? -9.096 -6.348 2.504 1.00 93.19 103 ALA A CA 1
ATOM 819 C C . ALA A 1 103 ? -7.723 -7.000 2.301 1.00 93.19 103 ALA A C 1
ATOM 821 O O . ALA A 1 103 ? -6.877 -7.031 3.195 1.00 93.19 103 ALA A O 1
ATOM 822 N N . ILE A 1 104 ? -7.500 -7.482 1.078 1.00 95.00 104 ILE A N 1
ATOM 823 C CA . ILE A 1 104 ? -6.186 -7.879 0.570 1.00 95.00 104 ILE A CA 1
ATOM 824 C C . ILE A 1 104 ? -5.841 -6.920 -0.563 1.00 95.00 104 ILE A C 1
ATOM 826 O O . ILE A 1 104 ? -6.658 -6.685 -1.454 1.00 95.00 104 ILE A O 1
ATOM 830 N N . VAL A 1 105 ? -4.634 -6.370 -0.522 1.00 95.25 105 VAL A N 1
ATOM 831 C CA . VAL A 1 105 ? -4.123 -5.453 -1.538 1.00 95.25 105 VAL A CA 1
ATOM 832 C C . VAL A 1 105 ? -3.059 -6.156 -2.352 1.00 95.25 105 VAL A C 1
ATOM 834 O O . VAL A 1 105 ? -2.198 -6.838 -1.799 1.00 95.25 105 VAL A O 1
ATOM 837 N N . ILE A 1 106 ? -3.113 -5.952 -3.663 1.00 95.50 106 ILE A N 1
ATOM 838 C CA . ILE A 1 106 ? -2.087 -6.374 -4.606 1.00 95.50 106 ILE A CA 1
ATOM 839 C C . ILE A 1 106 ? -1.759 -5.153 -5.466 1.00 95.50 106 ILE A C 1
ATOM 841 O O . ILE A 1 106 ? -2.613 -4.678 -6.213 1.00 95.50 106 ILE A O 1
ATOM 845 N N . GLY A 1 107 ? -0.554 -4.609 -5.308 1.00 94.31 107 GLY A N 1
ATOM 846 C CA . GLY A 1 107 ? -0.074 -3.443 -6.050 1.00 94.31 107 GLY A CA 1
ATOM 847 C C . GLY A 1 107 ? 1.059 -3.821 -6.997 1.00 94.31 107 GLY A C 1
ATOM 848 O O . GLY A 1 107 ? 1.901 -4.641 -6.637 1.00 94.31 107 GLY A O 1
ATOM 849 N N . PHE A 1 108 ? 1.102 -3.211 -8.181 1.00 93.06 108 PHE A N 1
ATOM 850 C CA . PHE A 1 108 ? 2.106 -3.476 -9.217 1.00 93.06 108 PHE A CA 1
ATOM 851 C C . PHE A 1 108 ? 2.669 -2.173 -9.789 1.00 93.06 108 PHE A C 1
ATOM 853 O O . PHE A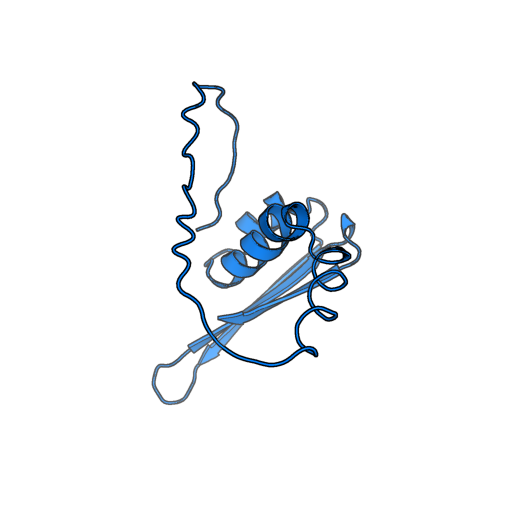 1 108 ? 1.968 -1.160 -9.813 1.00 93.06 108 PHE A O 1
ATOM 860 N N . ARG A 1 109 ? 3.908 -2.229 -10.278 1.00 89.31 109 ARG A N 1
ATOM 861 C CA . ARG A 1 109 ? 4.575 -1.190 -11.063 1.00 89.31 109 ARG A CA 1
ATOM 862 C C . ARG A 1 109 ? 5.531 -1.777 -12.101 1.00 89.31 109 ARG A C 1
ATOM 864 O O . ARG A 1 109 ? 6.055 -2.899 -11.877 1.00 89.31 109 ARG A O 1
#

Sequence (109 aa):
MCRNETTKSSNDTSTSYSDTSTSSHEMTTDYDYYIEENYYNYYNPTFVRRIMFPLSAAAHSSNPEDCIKTIDHGEKEIKNVTVYGKLDNSSSGYTAVLPERTAIVIGFR

pLDDT: mean 73.37, std 22.77, range [31.56, 96.19]

Organism: Strongylus vulgaris (NCBI:txid40348)

Foldseek 3Di:
DADDCPDDDDDDPPPDDDDDDDDDDDDDDPPPPPPPPVVVVPDDPCCCVQPVVLLQVLQVDPHSVSSVCSRAVPKDDKDKDWDQDPPRDIKIWMWTDRVVVNDIDTYID